Protein AF-A0A396IT61-F1 (afdb_monomer)

Mean predicted aligned error: 13.8 Å

Radius of gyration: 21.9 Å; Cα contacts (8 Å, |Δi|>4): 62; chains: 1; bounding box: 51×32×61 Å

Structure (mmCIF, N/CA/C/O backbone):
data_AF-A0A396IT61-F1
#
_entry.id   AF-A0A396IT61-F1
#
loop_
_atom_site.group_PDB
_atom_site.id
_atom_site.type_symbol
_atom_site.label_atom_id
_atom_site.label_alt_id
_atom_site.label_comp_id
_atom_site.label_asym_id
_atom_site.label_entity_id
_atom_site.label_seq_id
_atom_site.pdbx_PDB_ins_code
_atom_site.Cartn_x
_atom_site.Cartn_y
_atom_site.Cartn_z
_atom_site.occupancy
_atom_site.B_iso_or_equiv
_atom_site.auth_seq_id
_atom_site.auth_comp_id
_atom_site.auth_asym_id
_atom_site.auth_atom_id
_atom_site.pdbx_PDB_model_num
ATOM 1 N N . MET A 1 1 ? -4.109 -16.667 34.677 1.00 43.12 1 MET A N 1
ATOM 2 C CA . MET A 1 1 ? -5.057 -15.733 34.033 1.00 43.12 1 MET A CA 1
ATOM 3 C C . MET A 1 1 ? -4.433 -15.256 32.739 1.00 43.12 1 MET A C 1
ATOM 5 O O . MET A 1 1 ? -3.354 -14.676 32.758 1.00 43.12 1 MET A O 1
ATOM 9 N N . THR A 1 2 ? -5.035 -15.624 31.619 1.00 46.84 2 THR A N 1
ATOM 10 C CA . THR A 1 2 ? -4.551 -15.345 30.266 1.00 46.84 2 THR A CA 1
ATOM 11 C C . THR A 1 2 ? -4.845 -13.892 29.890 1.00 46.84 2 THR A C 1
ATOM 13 O O . THR A 1 2 ? -5.916 -13.380 30.189 1.00 46.84 2 THR A O 1
ATOM 16 N N . ASN A 1 3 ? -3.901 -13.216 29.228 1.00 58.50 3 ASN A N 1
ATOM 17 C CA . ASN A 1 3 ? -3.953 -11.786 28.864 1.00 58.50 3 ASN A CA 1
ATOM 18 C C . ASN A 1 3 ? -5.298 -11.350 28.220 1.00 58.50 3 ASN A C 1
ATOM 20 O O . ASN A 1 3 ? -5.806 -10.268 28.506 1.00 58.50 3 ASN A O 1
ATOM 24 N N . LYS A 1 4 ? -5.930 -12.246 27.448 1.00 56.81 4 LYS A N 1
ATOM 25 C CA . LYS A 1 4 ? -7.239 -12.033 26.806 1.00 56.81 4 LYS A CA 1
ATOM 26 C C . LYS A 1 4 ? -8.387 -11.768 27.790 1.00 56.81 4 LYS A C 1
ATOM 28 O O . LYS A 1 4 ? -9.260 -10.955 27.490 1.00 56.81 4 LYS A O 1
ATOM 33 N N . ASP A 1 5 ? -8.362 -12.397 28.965 1.00 66.44 5 ASP A N 1
ATOM 34 C CA . ASP A 1 5 ? -9.409 -12.244 29.985 1.00 66.44 5 ASP A CA 1
ATOM 35 C C . ASP A 1 5 ? -9.307 -10.873 30.675 1.00 66.44 5 ASP A C 1
ATOM 37 O O . ASP A 1 5 ? -10.315 -10.265 31.035 1.00 66.44 5 ASP A O 1
ATOM 41 N N . SER A 1 6 ? -8.084 -10.340 30.792 1.00 74.00 6 SER A N 1
ATOM 42 C CA . SER A 1 6 ? -7.818 -9.013 31.358 1.00 74.00 6 SER A CA 1
ATOM 43 C C . SER A 1 6 ? -8.339 -7.882 30.465 1.00 74.00 6 SER A C 1
ATOM 45 O O . SER A 1 6 ? -8.907 -6.921 30.978 1.00 74.00 6 SER A O 1
ATOM 47 N N . LEU A 1 7 ? -8.169 -7.994 29.142 1.00 74.44 7 LEU A N 1
ATOM 48 C CA . LEU A 1 7 ? -8.636 -6.994 28.172 1.00 74.44 7 LEU A CA 1
ATOM 49 C C . LEU A 1 7 ? -10.168 -6.917 28.138 1.00 74.44 7 LEU A C 1
ATOM 51 O O . LEU A 1 7 ? -10.744 -5.837 28.230 1.00 74.44 7 LEU A O 1
ATOM 55 N N . ALA A 1 8 ? -10.827 -8.078 28.059 1.00 74.31 8 ALA A N 1
ATOM 56 C CA . ALA A 1 8 ? -12.285 -8.162 28.073 1.00 74.31 8 ALA A CA 1
ATOM 57 C C . ALA A 1 8 ? -12.873 -7.521 29.338 1.00 74.31 8 ALA A C 1
ATOM 59 O O . ALA A 1 8 ? -13.790 -6.707 29.264 1.00 74.31 8 ALA A O 1
ATOM 60 N N . THR A 1 9 ? -12.283 -7.832 30.494 1.00 74.50 9 THR A N 1
ATOM 61 C CA . THR A 1 9 ? -12.712 -7.288 31.787 1.00 74.50 9 THR A CA 1
ATOM 62 C C . THR A 1 9 ? -12.558 -5.764 31.848 1.00 74.50 9 THR A C 1
ATOM 64 O O . THR A 1 9 ? -13.452 -5.083 32.347 1.00 74.50 9 THR A O 1
ATOM 67 N N . GLY A 1 10 ? -11.465 -5.216 31.303 1.00 79.44 10 GLY A N 1
ATOM 68 C CA . GLY A 1 10 ? -11.235 -3.769 31.242 1.00 79.44 10 GLY A CA 1
ATOM 69 C C . GLY A 1 10 ? -12.264 -3.030 30.381 1.00 79.44 10 GLY A C 1
ATOM 70 O O . GLY A 1 10 ? -12.831 -2.033 30.827 1.00 79.44 10 GLY A O 1
ATOM 71 N N . ILE A 1 11 ? -12.570 -3.556 29.191 1.00 77.75 11 ILE A N 1
ATOM 72 C CA . ILE A 1 11 ? -13.577 -2.978 28.286 1.00 77.75 11 ILE A CA 1
ATOM 73 C C . ILE A 1 11 ? -14.963 -2.976 28.945 1.00 77.75 11 ILE A C 1
ATOM 75 O O . ILE A 1 11 ? -15.663 -1.965 28.921 1.00 77.75 11 ILE A O 1
ATOM 79 N N . ILE A 1 12 ? -15.351 -4.079 29.591 1.00 75.69 12 ILE A N 1
ATOM 80 C CA . ILE A 1 12 ? -16.634 -4.186 30.303 1.00 75.69 12 ILE A CA 1
ATOM 81 C C . ILE A 1 12 ? -16.729 -3.154 31.437 1.00 75.69 12 ILE A C 1
ATOM 83 O O . ILE A 1 12 ? -17.794 -2.568 31.652 1.00 75.69 12 ILE A O 1
ATOM 87 N N . LEU A 1 13 ? -15.628 -2.909 32.154 1.00 79.00 13 LEU A N 1
ATOM 88 C CA . LEU A 1 13 ? -15.575 -1.917 33.228 1.00 79.00 13 LEU A CA 1
ATOM 89 C C . LEU A 1 13 ? -15.785 -0.493 32.690 1.00 79.00 13 LEU A C 1
ATOM 91 O O . LEU A 1 13 ? -16.620 0.236 33.217 1.00 79.00 13 LEU A O 1
ATOM 95 N N . GLN A 1 14 ? -15.099 -0.129 31.603 1.00 81.06 14 GLN A N 1
ATOM 96 C CA . GLN A 1 14 ? -15.234 1.185 30.960 1.00 81.06 14 GLN A CA 1
ATOM 97 C C . GLN A 1 14 ? -16.643 1.414 30.398 1.00 81.06 14 GLN A C 1
ATOM 99 O O . GLN A 1 14 ? -17.216 2.490 30.562 1.00 81.06 14 GLN A O 1
ATOM 104 N N . LEU A 1 15 ? -17.243 0.394 29.776 1.00 77.56 15 LEU A N 1
ATOM 105 C CA . LEU A 1 15 ? -18.631 0.465 29.310 1.00 77.56 15 LEU A CA 1
ATOM 106 C C . LEU A 1 15 ? -19.599 0.693 30.478 1.00 77.56 15 LEU A C 1
ATOM 108 O O . LEU A 1 15 ? -20.503 1.521 30.376 1.00 77.56 15 LEU A O 1
ATOM 112 N N . ARG A 1 16 ? -19.371 0.028 31.617 1.00 77.50 16 ARG A N 1
ATOM 113 C CA . ARG A 1 16 ? -20.153 0.238 32.842 1.00 77.50 16 ARG A CA 1
ATOM 114 C C . ARG A 1 16 ? -19.993 1.657 33.398 1.00 77.50 16 ARG A C 1
ATOM 116 O O . ARG A 1 16 ? -20.997 2.236 33.801 1.00 77.50 16 ARG A O 1
ATOM 123 N N . GLU A 1 17 ? -18.783 2.214 33.413 1.00 79.69 17 GLU A N 1
ATOM 124 C CA . GLU A 1 17 ? -18.529 3.599 33.850 1.00 79.69 17 GLU A CA 1
ATOM 125 C C . GLU A 1 17 ? -19.252 4.630 32.975 1.00 79.69 17 GLU A C 1
ATOM 127 O O . GLU A 1 17 ? -19.783 5.612 33.487 1.00 79.69 17 GLU A O 1
ATOM 132 N N . LEU A 1 18 ? -19.357 4.372 31.669 1.00 78.00 18 LEU A N 1
ATOM 133 C CA . LEU A 1 18 ? -20.119 5.195 30.723 1.00 78.00 18 LEU A CA 1
ATOM 134 C C . LEU A 1 18 ? -21.643 4.989 30.820 1.00 78.00 18 LEU A C 1
ATOM 136 O O . LEU A 1 18 ? -22.395 5.522 30.005 1.00 78.00 18 LEU A O 1
ATOM 140 N N . GLY A 1 19 ? -22.114 4.187 31.779 1.00 70.31 19 GLY A N 1
ATOM 141 C CA . GLY A 1 19 ? -23.522 3.832 31.949 1.00 70.31 19 GLY A CA 1
ATOM 142 C C . GLY A 1 19 ? -24.034 2.805 30.935 1.00 70.31 19 GLY A C 1
ATOM 143 O O . GLY A 1 19 ? -25.149 2.313 31.092 1.00 70.31 19 GLY A O 1
ATOM 144 N N . LEU A 1 20 ? -23.225 2.407 29.947 1.00 70.19 20 LEU A N 1
ATOM 145 C CA . LEU A 1 20 ? -23.548 1.429 28.904 1.00 70.19 20 LEU A CA 1
ATOM 146 C C . LEU A 1 20 ? -23.535 0.014 29.486 1.00 70.19 20 LEU A C 1
ATOM 148 O O . LEU A 1 20 ? -22.607 -0.776 29.328 1.00 70.19 20 LEU A O 1
ATOM 152 N N . THR A 1 21 ? -24.595 -0.295 30.212 1.00 68.00 21 THR A N 1
ATOM 153 C CA . THR A 1 21 ? -24.774 -1.564 30.905 1.00 68.00 21 THR A CA 1
ATOM 154 C C . THR A 1 21 ? -25.766 -2.445 30.145 1.00 68.00 21 THR A C 1
ATOM 156 O O . THR A 1 21 ? -26.675 -1.920 29.497 1.00 68.00 21 THR A O 1
ATOM 159 N N . PRO A 1 22 ? -25.658 -3.784 30.256 1.00 59.38 22 PRO A N 1
ATOM 160 C CA . PRO A 1 22 ? -26.533 -4.726 29.552 1.00 59.38 22 PRO A CA 1
ATOM 161 C C . PRO A 1 22 ? -28.032 -4.444 29.705 1.00 59.38 22 PRO A C 1
ATOM 163 O O . PRO A 1 22 ? -28.803 -4.786 28.823 1.00 59.38 22 PRO A O 1
ATOM 166 N N . HIS A 1 23 ? -28.449 -3.787 30.791 1.00 56.75 23 HIS A N 1
ATOM 167 C CA . HIS A 1 23 ? -29.849 -3.467 31.063 1.00 56.75 23 HIS A CA 1
ATOM 168 C C . HIS A 1 23 ? -30.408 -2.236 30.308 1.00 56.75 23 HIS A C 1
ATOM 170 O O . HIS A 1 23 ? -31.623 -2.060 30.279 1.00 56.75 23 HIS A O 1
ATOM 176 N N . MET A 1 24 ? -29.586 -1.418 29.627 1.00 56.75 24 MET A N 1
ATOM 177 C CA . MET A 1 24 ? -30.041 -0.290 28.775 1.00 56.75 24 MET A CA 1
ATOM 178 C C . MET A 1 24 ? -30.475 -0.739 27.361 1.00 56.75 24 MET A C 1
ATOM 180 O O . MET A 1 24 ? -30.385 -0.013 26.371 1.00 56.75 24 MET A O 1
ATOM 184 N N . GLN A 1 25 ? -30.975 -1.968 27.285 1.00 56.91 25 GLN A N 1
ATOM 185 C CA . GLN A 1 25 ? -30.967 -2.904 26.160 1.00 56.91 25 GLN A CA 1
ATOM 186 C C . GLN A 1 25 ? -31.884 -2.575 24.970 1.00 56.91 25 GLN A C 1
ATOM 188 O O . GLN A 1 25 ? -32.164 -3.458 24.165 1.00 56.91 25 GLN A O 1
ATOM 193 N N . LYS A 1 26 ? -32.392 -1.345 24.826 1.00 56.38 26 LYS A N 1
ATOM 194 C CA . LYS A 1 26 ? -33.396 -1.085 23.782 1.00 56.38 26 LYS A CA 1
ATOM 195 C C . LYS A 1 26 ? -32.831 -0.891 22.376 1.00 56.38 26 LYS A C 1
ATOM 197 O O . LYS A 1 26 ? -33.569 -1.179 21.449 1.00 56.38 26 LYS A O 1
ATOM 202 N N . ASN A 1 27 ? -31.575 -0.459 22.195 1.00 58.00 27 ASN A N 1
ATOM 203 C CA . ASN A 1 27 ? -31.079 -0.089 20.853 1.00 58.00 27 ASN A CA 1
ATOM 204 C C . ASN A 1 27 ? -29.583 -0.336 20.565 1.00 58.00 27 ASN A C 1
ATOM 206 O O . ASN A 1 27 ? -29.148 -0.074 19.447 1.00 58.00 27 ASN A O 1
ATOM 210 N N . ILE A 1 28 ? -28.771 -0.797 21.525 1.00 64.50 28 ILE A N 1
ATOM 211 C CA . ILE A 1 28 ? -27.312 -0.916 21.337 1.00 64.50 28 ILE A CA 1
ATOM 212 C C . ILE A 1 28 ? -26.874 -2.366 21.544 1.00 64.50 28 ILE A C 1
ATOM 214 O O . ILE A 1 28 ? -27.025 -2.921 22.631 1.00 64.50 28 ILE A O 1
ATOM 218 N N . ASP A 1 29 ? -26.302 -2.965 20.499 1.00 74.88 29 ASP A N 1
ATOM 219 C CA . ASP A 1 29 ? -25.670 -4.284 20.555 1.00 74.88 29 ASP A CA 1
ATOM 220 C C . ASP A 1 29 ? -24.295 -4.178 21.238 1.00 74.88 29 ASP A C 1
ATOM 222 O O . ASP A 1 29 ? -23.267 -3.901 20.613 1.00 74.88 29 ASP A O 1
ATOM 226 N N . ILE A 1 30 ? -24.299 -4.356 22.559 1.00 70.81 30 ILE A N 1
ATOM 227 C CA . ILE A 1 30 ? -23.109 -4.264 23.417 1.00 70.81 30 ILE A CA 1
ATOM 228 C C . ILE A 1 30 ? -22.066 -5.328 23.047 1.00 70.81 30 ILE A C 1
ATOM 230 O O . ILE A 1 30 ? -20.873 -5.041 23.111 1.00 70.81 30 ILE A O 1
ATOM 234 N N . ASN A 1 31 ? -22.481 -6.513 22.584 1.00 73.44 31 ASN A N 1
ATOM 235 C CA . ASN A 1 31 ? -21.555 -7.579 22.187 1.00 73.44 31 ASN A CA 1
ATOM 236 C C . ASN A 1 31 ? -20.771 -7.192 20.924 1.00 73.44 31 ASN A C 1
ATOM 238 O O . ASN A 1 31 ? -19.558 -7.410 20.834 1.00 73.44 31 ASN A O 1
ATOM 242 N N . ASN A 1 32 ? -21.442 -6.564 19.956 1.00 78.44 32 ASN A N 1
ATOM 243 C CA . ASN A 1 32 ? -20.792 -5.989 18.777 1.00 78.44 32 ASN A CA 1
ATOM 244 C C . ASN A 1 32 ? -19.822 -4.863 19.170 1.00 78.44 32 ASN A C 1
ATOM 246 O O . ASN A 1 32 ? -18.710 -4.777 18.646 1.00 78.44 32 ASN A O 1
ATOM 250 N N . LEU A 1 33 ? -20.205 -4.034 20.142 1.00 74.56 33 LEU A N 1
ATOM 251 C CA . LEU A 1 33 ? -19.386 -2.927 20.631 1.00 74.56 33 LEU A CA 1
ATOM 252 C C . LEU A 1 33 ? -18.122 -3.417 21.361 1.00 74.56 33 LEU A C 1
ATOM 254 O O . LEU A 1 33 ? -17.027 -2.940 21.068 1.00 74.56 33 LEU A O 1
ATOM 258 N N . GLU A 1 34 ? -18.246 -4.428 22.224 1.00 74.50 34 GLU A N 1
ATOM 259 C CA . GLU A 1 34 ? -17.117 -5.091 22.888 1.00 74.50 34 GLU A CA 1
ATOM 260 C C . GLU A 1 34 ? -16.169 -5.737 21.866 1.00 74.50 34 GLU A C 1
ATOM 262 O O . GLU A 1 34 ? -14.950 -5.581 21.953 1.00 74.50 34 GLU A O 1
ATOM 267 N N . THR A 1 35 ? -16.718 -6.412 20.852 1.00 80.06 35 THR A N 1
ATOM 268 C CA . THR A 1 35 ? -15.927 -7.043 19.784 1.00 80.06 35 THR A CA 1
ATOM 269 C C . THR A 1 35 ? -15.147 -6.004 18.974 1.00 80.06 35 THR A C 1
ATOM 271 O O . THR A 1 35 ? -13.959 -6.191 18.699 1.00 80.06 35 THR A O 1
ATOM 274 N N . LYS A 1 36 ? -15.783 -4.877 18.626 1.00 78.38 36 LYS A N 1
ATOM 275 C CA . LYS A 1 36 ? -15.122 -3.756 17.944 1.00 78.38 36 LYS A CA 1
ATOM 276 C C . LYS A 1 36 ? -14.019 -3.144 18.805 1.00 78.38 36 LYS A C 1
ATOM 278 O O . LYS A 1 36 ? -12.927 -2.924 18.290 1.00 78.38 36 LYS A O 1
ATOM 283 N N . LEU A 1 37 ? -14.267 -2.919 20.096 1.00 78.19 37 LEU A N 1
ATOM 284 C CA . LEU A 1 37 ? -13.273 -2.364 21.021 1.00 78.19 37 LEU A CA 1
ATOM 285 C C . LEU A 1 37 ? -12.062 -3.286 21.193 1.00 78.19 37 LEU A C 1
ATOM 287 O O . LEU A 1 37 ? -10.934 -2.816 21.064 1.00 78.19 37 LEU A O 1
ATOM 291 N N . LYS A 1 38 ? -12.271 -4.599 21.362 1.00 81.12 38 LYS A N 1
ATOM 292 C CA . LYS A 1 38 ? -11.169 -5.578 21.413 1.00 81.12 38 LYS A CA 1
ATOM 293 C C . LYS A 1 38 ? -10.294 -5.508 20.166 1.00 81.12 38 LYS A C 1
ATOM 295 O O . LYS A 1 38 ? -9.075 -5.415 20.277 1.00 81.12 38 LYS A O 1
ATOM 300 N N . LYS A 1 39 ? -10.914 -5.488 18.981 1.00 80.19 39 LYS A N 1
ATOM 301 C CA . LYS A 1 39 ? -10.195 -5.386 17.703 1.00 80.19 39 LYS A CA 1
ATOM 302 C C . LYS A 1 39 ? -9.404 -4.075 17.592 1.00 80.19 39 LYS A C 1
ATOM 304 O O . LYS A 1 39 ? -8.258 -4.092 17.148 1.00 80.19 39 LYS A O 1
ATOM 309 N N . LEU A 1 40 ? -9.996 -2.950 18.003 1.00 73.75 40 LEU A N 1
ATOM 310 C CA . LEU A 1 40 ? -9.322 -1.647 18.028 1.00 73.75 40 LEU A CA 1
ATOM 311 C C . LEU A 1 40 ? -8.092 -1.660 18.945 1.00 73.75 40 LEU A C 1
ATOM 313 O O . LEU A 1 40 ? -7.041 -1.141 18.566 1.00 73.75 40 LEU A O 1
ATOM 317 N N . GLU A 1 41 ? -8.201 -2.269 20.123 1.00 75.69 41 GLU A N 1
ATOM 318 C CA . GLU A 1 41 ? -7.138 -2.272 21.125 1.00 75.69 41 GLU A CA 1
ATOM 319 C C . GLU A 1 41 ? -5.994 -3.234 20.779 1.00 75.69 41 GLU A C 1
ATOM 321 O O . GLU A 1 41 ? -4.826 -2.857 20.890 1.00 75.69 41 GLU A O 1
ATOM 326 N N . GLU A 1 42 ? -6.295 -4.423 20.249 1.00 79.00 42 GLU A N 1
ATOM 327 C CA . GLU A 1 42 ? -5.281 -5.347 19.718 1.00 79.00 42 GLU A CA 1
ATOM 328 C C . GLU A 1 42 ? -4.457 -4.698 18.596 1.00 79.00 42 GLU A C 1
ATOM 330 O O . GLU A 1 42 ? -3.223 -4.770 18.597 1.00 79.00 42 GLU A O 1
ATOM 335 N N . ILE A 1 43 ? -5.119 -3.996 17.672 1.00 68.62 43 ILE A N 1
ATOM 336 C CA . ILE A 1 43 ? -4.437 -3.284 16.587 1.00 68.62 43 ILE A CA 1
ATOM 337 C C . ILE A 1 43 ? -3.668 -2.071 17.124 1.00 68.62 43 ILE A C 1
ATOM 339 O O . ILE A 1 43 ? -2.540 -1.840 16.693 1.00 68.62 43 ILE A O 1
ATOM 343 N N . PHE A 1 44 ? -4.199 -1.328 18.099 1.00 70.00 44 PHE A N 1
ATOM 344 C CA . PHE A 1 44 ? -3.473 -0.221 18.729 1.00 70.00 44 PHE A CA 1
ATOM 345 C C . PHE A 1 44 ? -2.190 -0.697 19.423 1.00 70.00 44 PHE A C 1
ATOM 347 O O . PHE A 1 44 ? -1.135 -0.081 19.263 1.00 70.00 44 PHE A O 1
ATOM 354 N N . ILE A 1 45 ? -2.244 -1.820 20.144 1.00 71.88 45 ILE A N 1
ATOM 355 C CA . ILE A 1 45 ? -1.066 -2.454 20.750 1.00 71.88 45 ILE A CA 1
ATOM 356 C C . ILE A 1 45 ? -0.066 -2.864 19.660 1.00 71.88 45 ILE A C 1
ATOM 358 O O . ILE A 1 45 ? 1.135 -2.617 19.802 1.00 71.88 45 ILE A O 1
ATOM 362 N N . HIS A 1 46 ? -0.544 -3.437 18.553 1.00 66.75 46 HIS A N 1
ATOM 363 C CA . HIS A 1 46 ? 0.295 -3.825 17.421 1.00 66.75 46 HIS A CA 1
ATOM 364 C C . HIS A 1 46 ? 0.973 -2.619 16.749 1.00 66.75 46 HIS A C 1
ATOM 366 O O . HIS A 1 46 ? 2.184 -2.638 16.535 1.00 66.75 46 HIS A O 1
ATOM 372 N N . GLN A 1 47 ? 0.235 -1.535 16.499 1.00 62.56 47 GLN A N 1
ATOM 373 C CA . GLN A 1 47 ? 0.752 -0.275 15.952 1.00 62.56 47 GLN A CA 1
ATOM 374 C C . GLN A 1 47 ? 1.719 0.428 16.911 1.00 62.56 47 GLN A C 1
ATOM 376 O O . GLN A 1 47 ? 2.704 1.018 16.483 1.00 62.56 47 GLN A O 1
ATOM 381 N N . LYS A 1 48 ? 1.492 0.351 18.226 1.00 64.62 48 LYS A N 1
ATOM 382 C CA . LYS A 1 48 ? 2.434 0.884 19.220 1.00 64.62 48 LYS A CA 1
ATOM 383 C C . LYS A 1 48 ? 3.739 0.084 19.241 1.00 64.62 48 LYS A C 1
ATOM 385 O O . LYS A 1 48 ? 4.806 0.656 19.449 1.00 64.62 48 LYS A O 1
ATOM 390 N N . LYS A 1 49 ? 3.660 -1.232 19.016 1.00 63.91 49 LYS A N 1
ATOM 391 C CA . LYS A 1 49 ? 4.817 -2.138 18.956 1.00 63.91 49 LYS A CA 1
ATOM 392 C C . LYS A 1 49 ? 5.601 -1.984 17.650 1.00 63.91 49 LYS A C 1
ATOM 394 O O . LYS A 1 49 ? 6.829 -1.989 17.662 1.00 63.91 49 LYS A O 1
ATOM 399 N N . ILE A 1 50 ? 4.903 -1.818 16.531 1.00 59.19 50 ILE A N 1
ATOM 400 C CA . ILE A 1 50 ? 5.482 -1.524 15.222 1.00 59.19 50 ILE A CA 1
ATOM 401 C C . ILE A 1 50 ? 5.418 -0.019 15.040 1.00 59.19 50 ILE A C 1
ATOM 403 O O . ILE A 1 50 ? 4.467 0.467 14.453 1.00 59.19 50 ILE A O 1
ATOM 407 N N . SER A 1 51 ? 6.421 0.704 15.538 1.00 57.28 51 SER A N 1
ATOM 408 C CA . SER A 1 51 ? 6.619 2.153 15.372 1.00 57.28 51 SER A CA 1
ATOM 409 C C . SER A 1 51 ? 6.426 2.608 13.902 1.00 57.28 51 SER A C 1
ATOM 411 O O . SER A 1 51 ? 7.381 2.790 13.138 1.00 57.28 51 SER A O 1
ATOM 413 N N . PHE A 1 52 ? 5.176 2.757 13.469 1.00 62.25 52 PHE A N 1
ATOM 414 C CA . PHE A 1 52 ? 4.792 3.206 12.145 1.00 62.25 52 PHE A CA 1
ATOM 415 C C . PHE A 1 52 ? 4.674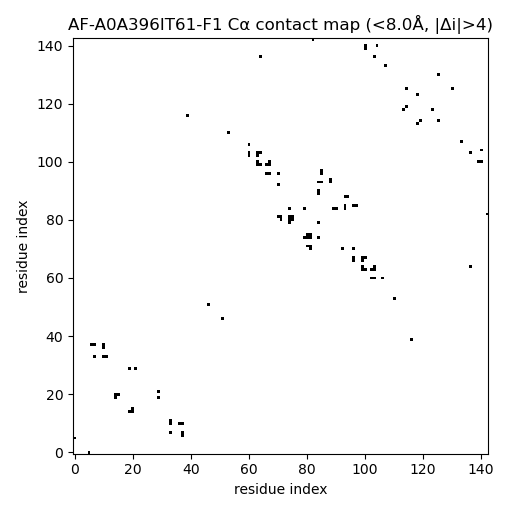 4.717 12.235 1.00 62.25 52 PHE A C 1
ATOM 417 O O . PHE A 1 52 ? 3.764 5.250 12.859 1.00 62.25 52 PHE A O 1
ATOM 424 N N . TYR A 1 53 ? 5.658 5.400 11.659 1.00 65.00 53 TYR A N 1
ATOM 425 C CA . TYR A 1 53 ? 5.673 6.851 11.541 1.00 65.00 53 TYR A CA 1
ATOM 426 C C . TYR A 1 53 ? 5.435 7.208 10.069 1.00 65.00 53 TYR A C 1
ATOM 428 O O . TYR A 1 53 ? 6.403 7.237 9.297 1.00 65.00 53 TYR A O 1
ATOM 436 N N . PRO A 1 54 ? 4.177 7.473 9.661 1.00 65.19 54 PRO A N 1
ATOM 437 C CA . PRO A 1 54 ? 3.818 7.756 8.272 1.00 65.19 54 PRO A CA 1
ATOM 438 C C . PRO A 1 54 ? 4.686 8.849 7.654 1.00 65.19 54 PRO A C 1
ATOM 440 O O . PRO A 1 54 ? 5.177 8.706 6.536 1.00 65.19 54 PRO A O 1
ATOM 443 N N . SER A 1 55 ? 4.934 9.918 8.418 1.00 63.47 55 SER A N 1
ATOM 444 C CA . SER A 1 55 ? 5.724 11.078 8.002 1.00 63.47 55 SER A CA 1
ATOM 445 C C . SER A 1 55 ? 7.184 10.740 7.704 1.00 63.47 55 SER A C 1
ATOM 447 O O . SER A 1 55 ? 7.742 11.278 6.750 1.00 63.47 55 SER A O 1
ATOM 449 N N . LYS A 1 56 ? 7.791 9.829 8.475 1.00 64.19 56 LYS A N 1
ATOM 450 C CA . LYS A 1 56 ? 9.178 9.386 8.279 1.00 64.19 56 LYS A CA 1
ATOM 451 C C . LYS A 1 56 ? 9.305 8.487 7.047 1.00 64.19 56 LYS A C 1
ATOM 453 O O . LYS A 1 56 ? 10.277 8.603 6.314 1.00 64.19 56 LYS A O 1
ATOM 458 N N . LYS A 1 57 ? 8.290 7.657 6.785 1.00 71.94 57 LYS A N 1
ATOM 459 C CA . LYS A 1 57 ? 8.249 6.738 5.636 1.00 71.94 57 LYS A CA 1
ATOM 460 C C . LYS A 1 57 ? 7.837 7.380 4.310 1.00 71.94 57 LYS A C 1
ATOM 462 O O . LYS A 1 57 ? 8.046 6.778 3.263 1.00 71.94 57 LYS A O 1
ATOM 467 N N . LEU A 1 58 ? 7.276 8.589 4.316 1.00 75.38 58 LEU A N 1
ATOM 468 C CA . LEU A 1 58 ? 6.810 9.230 3.082 1.00 75.38 58 LEU A CA 1
ATOM 469 C C . LEU A 1 58 ? 7.944 9.541 2.094 1.00 75.38 58 LEU A C 1
ATOM 471 O O . LEU A 1 58 ? 7.730 9.481 0.886 1.00 75.38 58 LEU A O 1
ATOM 475 N N . ASN A 1 59 ? 9.140 9.884 2.577 1.00 80.50 59 ASN A N 1
ATOM 476 C CA . ASN A 1 59 ? 10.278 10.109 1.682 1.00 80.50 59 ASN A CA 1
ATOM 477 C C . ASN A 1 59 ? 10.702 8.806 0.998 1.00 80.50 59 ASN A C 1
ATOM 479 O O . ASN A 1 59 ? 10.874 8.800 -0.217 1.00 80.50 59 ASN A O 1
ATOM 483 N N . ASP A 1 60 ? 10.758 7.701 1.742 1.00 81.94 60 ASP A N 1
ATOM 484 C CA . ASP A 1 60 ? 11.059 6.380 1.183 1.00 81.94 60 ASP A CA 1
ATOM 485 C C . ASP A 1 60 ? 10.015 5.982 0.135 1.00 81.94 6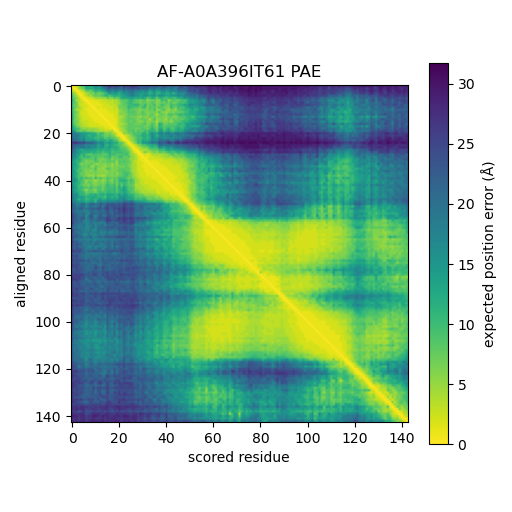0 ASP A C 1
ATOM 487 O O . ASP A 1 60 ? 10.354 5.521 -0.947 1.00 81.94 60 ASP A O 1
ATOM 491 N N . VAL A 1 61 ? 8.731 6.218 0.414 1.00 82.19 61 VAL A N 1
ATOM 492 C CA . VAL A 1 61 ? 7.628 5.981 -0.534 1.00 82.19 61 VAL A CA 1
ATOM 493 C C . VAL A 1 61 ? 7.824 6.767 -1.827 1.00 82.19 61 VAL A C 1
ATOM 495 O O . VAL A 1 61 ? 7.673 6.204 -2.905 1.00 82.19 61 VAL A O 1
ATOM 498 N N . LYS A 1 62 ? 8.222 8.042 -1.749 1.00 82.75 62 LYS A N 1
ATOM 499 C CA . LYS A 1 62 ? 8.527 8.844 -2.944 1.00 82.75 62 LYS A CA 1
ATOM 500 C C . LYS A 1 62 ? 9.686 8.274 -3.756 1.00 82.75 62 LYS A C 1
ATOM 502 O O . LYS A 1 62 ? 9.598 8.263 -4.979 1.00 82.75 62 LYS A O 1
ATOM 507 N N . VAL A 1 63 ? 10.739 7.796 -3.093 1.00 86.81 63 VAL A N 1
ATOM 508 C CA . VAL A 1 63 ? 11.875 7.150 -3.768 1.00 86.81 63 VAL A CA 1
ATOM 509 C C . VAL A 1 63 ? 11.416 5.883 -4.489 1.00 86.81 63 VAL A C 1
ATOM 511 O O . VAL A 1 63 ? 11.692 5.733 -5.675 1.00 86.81 63 VAL A O 1
ATOM 514 N N . HIS A 1 64 ? 10.646 5.023 -3.819 1.00 87.00 64 HIS A N 1
ATOM 515 C CA . HIS A 1 64 ? 10.109 3.806 -4.431 1.00 87.00 64 HIS A CA 1
ATOM 516 C C . HIS A 1 64 ? 9.187 4.110 -5.624 1.00 87.00 64 HIS A C 1
ATOM 518 O O . HIS A 1 64 ? 9.279 3.441 -6.648 1.00 87.00 64 HIS A O 1
ATOM 524 N N . MET A 1 65 ? 8.340 5.145 -5.541 1.00 85.12 65 MET A N 1
ATOM 525 C CA . MET A 1 65 ? 7.509 5.574 -6.677 1.00 85.12 65 MET A CA 1
ATOM 526 C C . MET A 1 65 ? 8.357 6.037 -7.869 1.00 85.12 65 MET A C 1
ATOM 528 O O . MET A 1 65 ? 8.093 5.623 -8.995 1.00 85.12 65 MET A O 1
ATOM 532 N N . ALA A 1 66 ? 9.408 6.829 -7.633 1.00 88.75 66 ALA A N 1
ATOM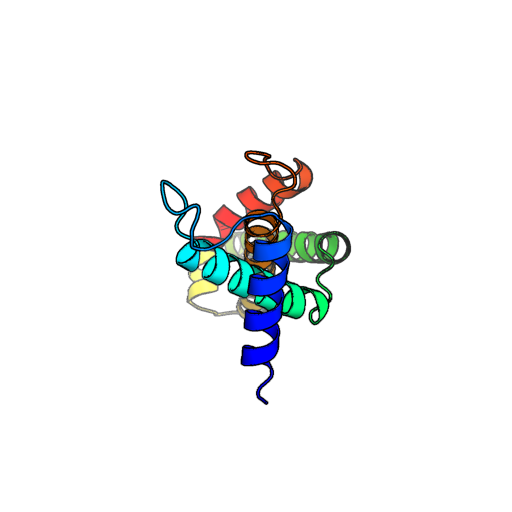 533 C CA . ALA A 1 66 ? 10.313 7.272 -8.695 1.00 88.75 66 ALA A CA 1
ATOM 534 C C . ALA A 1 66 ? 11.052 6.094 -9.360 1.00 88.75 66 ALA A C 1
ATOM 536 O O . ALA A 1 66 ? 11.270 6.101 -10.570 1.00 88.75 66 ALA A O 1
ATOM 537 N N . GLN A 1 67 ? 11.402 5.057 -8.591 1.00 88.19 67 GLN A N 1
ATOM 538 C CA . GLN A 1 67 ? 12.003 3.832 -9.130 1.00 88.19 67 GLN A CA 1
ATOM 539 C C . GLN A 1 67 ? 11.032 3.064 -10.035 1.00 88.19 67 GLN A C 1
ATOM 541 O O . GLN A 1 67 ? 11.439 2.597 -11.099 1.00 88.19 67 GLN A O 1
ATOM 546 N N . LEU A 1 68 ? 9.748 2.981 -9.665 1.00 87.50 68 LEU A N 1
ATOM 547 C CA . LEU A 1 68 ? 8.721 2.397 -10.532 1.00 87.50 68 LEU A CA 1
ATOM 548 C C . LEU A 1 68 ? 8.554 3.208 -11.829 1.00 87.50 68 LEU A C 1
ATOM 550 O O . LEU A 1 68 ? 8.544 2.638 -12.920 1.00 87.50 68 LEU A O 1
ATOM 554 N N . GLU A 1 69 ? 8.484 4.539 -11.750 1.00 88.50 69 GLU A N 1
ATOM 555 C CA . GLU A 1 69 ? 8.415 5.405 -12.938 1.00 88.50 69 GLU A CA 1
ATOM 556 C C . GLU A 1 69 ? 9.628 5.229 -13.860 1.00 88.50 69 GLU A C 1
ATOM 558 O O . GLU A 1 69 ? 9.471 5.098 -15.078 1.00 88.50 69 GLU A O 1
ATOM 563 N N . TRP A 1 70 ? 10.833 5.156 -13.288 1.00 89.69 70 TRP A N 1
ATOM 564 C CA . TRP A 1 70 ? 12.053 4.887 -14.044 1.00 89.69 70 TRP A CA 1
ATOM 565 C C . TRP A 1 70 ? 12.006 3.521 -14.736 1.00 89.69 70 TRP A C 1
ATOM 567 O O . TRP A 1 70 ? 12.345 3.421 -15.915 1.00 89.69 70 TRP A O 1
ATOM 577 N N . PHE A 1 71 ? 11.505 2.487 -14.059 1.00 87.50 71 PHE A N 1
ATOM 578 C CA . PHE A 1 71 ? 11.325 1.160 -14.647 1.00 87.50 71 PHE A CA 1
ATOM 579 C C . PHE A 1 71 ? 10.391 1.166 -15.866 1.00 87.50 71 PHE A C 1
ATOM 581 O O . PHE A 1 71 ? 10.704 0.566 -16.899 1.00 87.50 71 PHE A O 1
ATOM 588 N N . LYS A 1 72 ? 9.276 1.907 -15.803 1.00 86.25 72 LYS A N 1
ATOM 589 C CA . LYS A 1 72 ? 8.387 2.113 -16.962 1.00 86.25 72 LYS A CA 1
ATOM 590 C C . LYS A 1 72 ? 9.133 2.719 -18.151 1.00 86.25 72 LYS A C 1
ATOM 592 O O . LYS A 1 72 ? 8.913 2.308 -19.288 1.00 86.25 72 LYS A O 1
ATOM 597 N N . MET A 1 73 ? 10.014 3.685 -17.903 1.00 87.19 73 MET A N 1
ATOM 598 C CA . MET A 1 73 ? 10.816 4.299 -18.965 1.00 87.19 73 MET A CA 1
ATOM 599 C C . MET A 1 73 ? 11.869 3.332 -19.518 1.00 87.19 73 MET A C 1
ATOM 601 O O . MET A 1 73 ? 12.019 3.225 -20.734 1.00 87.19 73 MET A O 1
ATOM 605 N N . ALA A 1 74 ? 12.561 2.591 -18.651 1.00 86.25 74 ALA A N 1
ATOM 606 C CA . ALA A 1 74 ? 13.594 1.637 -19.048 1.00 86.25 74 ALA A CA 1
ATOM 607 C C . ALA A 1 74 ? 13.034 0.518 -19.945 1.00 86.25 74 ALA A C 1
ATOM 609 O O . ALA A 1 74 ? 13.566 0.254 -21.022 1.00 86.25 74 ALA A O 1
ATOM 610 N N . THR A 1 75 ? 11.907 -0.075 -19.553 1.00 85.62 75 THR A N 1
ATOM 611 C CA . THR A 1 75 ? 11.234 -1.149 -20.309 1.00 85.62 75 THR A CA 1
ATOM 612 C C . THR A 1 75 ? 10.612 -0.659 -21.615 1.00 85.62 75 THR A C 1
ATOM 614 O O . THR A 1 75 ? 10.592 -1.386 -22.611 1.00 85.62 75 THR A O 1
ATOM 617 N N . LYS A 1 76 ? 10.153 0.600 -21.654 1.00 86.00 76 LYS A N 1
ATOM 618 C CA . LYS A 1 76 ? 9.716 1.258 -22.890 1.00 86.00 76 LYS A CA 1
ATOM 619 C C . LYS A 1 76 ? 10.879 1.454 -23.864 1.00 86.00 76 LYS A C 1
ATOM 621 O O . LYS A 1 76 ? 10.718 1.174 -25.048 1.00 86.00 76 LYS A O 1
ATOM 626 N N . ASN A 1 77 ? 12.046 1.882 -23.378 1.00 85.75 77 ASN A N 1
ATOM 627 C CA . ASN A 1 77 ? 13.245 2.043 -24.209 1.00 85.75 77 ASN A CA 1
ATOM 628 C C . ASN A 1 77 ? 13.734 0.709 -24.793 1.00 85.75 77 ASN A C 1
ATOM 630 O O . ASN A 1 77 ? 14.296 0.688 -25.883 1.00 85.75 77 ASN A O 1
ATOM 634 N N . GLN A 1 78 ? 13.482 -0.399 -24.096 1.00 83.38 78 GLN A N 1
ATOM 635 C CA . GLN A 1 78 ? 13.780 -1.754 -24.566 1.00 83.38 78 GLN A CA 1
ATOM 636 C C . GLN A 1 78 ? 12.698 -2.340 -25.489 1.00 83.38 78 GLN A C 1
ATOM 638 O O . GLN A 1 78 ? 12.871 -3.448 -25.979 1.00 83.38 78 GLN A O 1
ATOM 643 N N . GLN A 1 79 ? 11.594 -1.621 -25.733 1.00 85.50 79 GLN A N 1
ATOM 644 C CA . GLN A 1 79 ? 10.438 -2.083 -26.519 1.00 85.50 79 GLN A CA 1
ATOM 645 C C . GLN A 1 79 ? 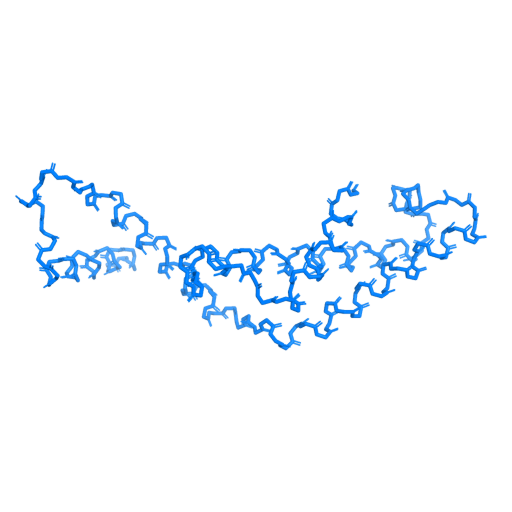9.753 -3.358 -25.980 1.00 85.50 79 GLN A C 1
ATOM 647 O O . GLN A 1 79 ? 8.995 -3.997 -26.700 1.00 85.50 79 GLN A O 1
ATOM 652 N N . ILE A 1 80 ? 9.981 -3.710 -24.710 1.00 81.88 80 ILE A N 1
ATOM 653 C CA . ILE A 1 80 ? 9.386 -4.890 -24.057 1.00 81.88 80 ILE A CA 1
ATOM 654 C C . ILE A 1 80 ? 8.037 -4.530 -23.423 1.00 81.88 80 ILE A C 1
ATOM 656 O O . ILE A 1 80 ? 7.124 -5.342 -23.397 1.00 81.88 80 ILE A O 1
ATOM 660 N N . GLY A 1 81 ? 7.897 -3.291 -22.936 1.00 83.75 81 GLY A N 1
ATOM 661 C CA . GLY A 1 81 ? 6.743 -2.879 -22.139 1.00 83.75 81 GLY A CA 1
ATOM 662 C C . GLY A 1 81 ? 6.860 -3.327 -20.678 1.00 83.75 81 GLY A C 1
ATOM 663 O O . GLY A 1 81 ? 7.375 -4.395 -20.356 1.00 83.75 81 GLY A O 1
ATOM 664 N N . TYR A 1 82 ? 6.405 -2.474 -19.761 1.00 83.75 82 TYR A N 1
ATOM 665 C CA . TYR A 1 82 ? 6.655 -2.665 -18.329 1.00 83.75 82 TYR A CA 1
ATOM 666 C C . TYR A 1 82 ? 5.917 -3.872 -17.730 1.00 83.75 82 TYR A C 1
ATOM 668 O O . TYR A 1 82 ? 6.460 -4.532 -16.850 1.00 83.75 82 TYR A O 1
ATOM 676 N N . TYR A 1 83 ? 4.708 -4.177 -18.217 1.00 84.88 83 TYR A N 1
ATOM 677 C CA . TYR A 1 83 ? 3.921 -5.324 -17.755 1.00 84.88 83 TYR A CA 1
ATOM 678 C C . TYR A 1 83 ? 4.595 -6.651 -18.122 1.00 84.88 83 TYR A C 1
ATOM 680 O O . TYR A 1 83 ? 4.784 -7.507 -17.261 1.00 84.88 83 TYR A O 1
ATOM 688 N N . ASP A 1 84 ? 5.026 -6.796 -19.376 1.00 84.38 84 ASP A N 1
ATOM 689 C CA . ASP A 1 84 ? 5.677 -8.018 -19.848 1.00 84.38 84 ASP A CA 1
ATOM 690 C C . ASP A 1 84 ? 7.053 -8.208 -19.201 1.00 84.38 84 ASP A C 1
ATOM 692 O O . ASP A 1 84 ? 7.413 -9.329 -18.851 1.00 84.38 84 ASP A O 1
ATOM 696 N N . SER A 1 85 ? 7.800 -7.125 -18.963 1.00 84.38 85 SER A N 1
ATOM 697 C CA . SER A 1 85 ? 9.067 -7.186 -18.221 1.00 84.38 85 SER A CA 1
ATOM 698 C C . SER A 1 85 ? 8.855 -7.644 -16.775 1.00 84.38 85 SER A C 1
ATOM 700 O O . SER A 1 85 ? 9.491 -8.595 -16.324 1.00 84.38 85 SER A O 1
ATOM 702 N N . TYR A 1 86 ? 7.880 -7.047 -16.078 1.00 83.31 86 TYR A N 1
ATOM 703 C CA . TYR A 1 86 ? 7.533 -7.410 -14.703 1.00 83.31 86 TYR A CA 1
ATOM 704 C C . TYR A 1 86 ? 7.065 -8.867 -14.583 1.00 83.31 86 TYR A C 1
ATOM 706 O O . TYR A 1 86 ? 7.484 -9.586 -13.679 1.00 83.31 86 TYR A O 1
ATOM 714 N N . LYS A 1 87 ? 6.225 -9.322 -15.519 1.00 84.88 87 LYS A N 1
ATOM 715 C CA . LYS A 1 87 ? 5.678 -10.683 -15.531 1.00 84.88 87 LYS A CA 1
ATOM 716 C C . LYS A 1 87 ? 6.732 -11.741 -15.848 1.00 84.88 87 LYS A C 1
ATOM 718 O O . LYS A 1 87 ? 6.699 -12.821 -15.264 1.00 84.88 87 LYS A O 1
ATOM 723 N N . ASN A 1 88 ? 7.636 -11.447 -16.780 1.00 82.44 88 ASN A N 1
ATOM 724 C CA . ASN A 1 88 ? 8.637 -12.408 -17.237 1.00 82.44 88 ASN A CA 1
ATOM 725 C C . ASN A 1 88 ? 9.915 -12.394 -16.385 1.00 82.44 88 ASN A C 1
ATOM 727 O O . ASN A 1 88 ? 10.667 -13.361 -16.434 1.00 82.44 88 ASN A O 1
ATOM 731 N N . MET A 1 89 ? 10.144 -11.339 -15.591 1.00 80.56 89 MET A N 1
ATOM 732 C CA . MET A 1 89 ? 11.306 -11.188 -14.702 1.00 80.56 89 MET A CA 1
ATOM 733 C C . MET A 1 89 ? 12.640 -11.478 -15.408 1.00 80.56 89 MET A C 1
ATOM 735 O O . MET A 1 89 ? 13.486 -12.219 -14.913 1.00 80.56 89 MET A O 1
ATOM 739 N N . ASN A 1 90 ? 12.816 -10.916 -16.602 1.00 71.69 90 ASN A N 1
ATOM 740 C CA . ASN A 1 90 ? 13.942 -11.245 -17.478 1.00 71.69 90 ASN A CA 1
ATOM 741 C C . ASN A 1 90 ? 15.251 -10.555 -17.067 1.00 71.69 90 ASN A C 1
ATOM 743 O O . ASN A 1 90 ? 16.327 -10.944 -17.525 1.00 71.69 90 ASN A O 1
ATOM 747 N N . THR A 1 91 ? 15.178 -9.511 -16.242 1.00 73.81 91 THR A N 1
ATOM 748 C CA . THR A 1 91 ? 16.315 -8.674 -15.865 1.00 73.81 91 THR A CA 1
ATOM 749 C C . THR A 1 91 ? 16.443 -8.535 -14.344 1.00 73.81 91 THR A C 1
ATOM 751 O O . THR A 1 91 ? 15.446 -8.555 -13.621 1.00 73.81 91 THR A O 1
ATOM 754 N N . PRO A 1 92 ? 17.662 -8.305 -13.819 1.00 75.19 92 PRO A N 1
ATOM 755 C CA . PRO A 1 92 ? 17.863 -7.994 -12.400 1.00 75.19 92 PRO A CA 1
ATOM 756 C C . PRO A 1 92 ? 17.038 -6.791 -11.913 1.00 75.19 92 PRO A C 1
ATOM 758 O O . PRO A 1 92 ? 16.602 -6.764 -10.765 1.00 75.19 92 PRO A O 1
ATOM 761 N N . VAL A 1 93 ? 16.778 -5.827 -12.802 1.00 74.44 93 VAL A N 1
ATOM 762 C CA . VAL A 1 93 ? 15.951 -4.645 -12.519 1.00 74.44 93 VAL A CA 1
ATOM 763 C C . VAL A 1 93 ? 14.497 -5.036 -12.232 1.00 74.44 93 VAL A C 1
ATOM 765 O O . VAL A 1 93 ? 13.881 -4.454 -11.341 1.00 74.44 93 VAL A O 1
ATOM 768 N N . ASP A 1 94 ? 13.960 -6.053 -12.916 1.00 74.56 94 ASP A N 1
ATOM 76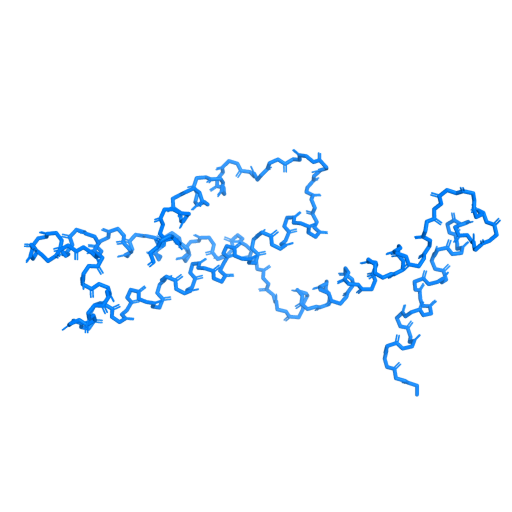9 C CA . ASP A 1 94 ? 12.599 -6.552 -12.669 1.00 74.56 94 ASP A CA 1
ATOM 770 C C . ASP A 1 94 ? 12.452 -7.0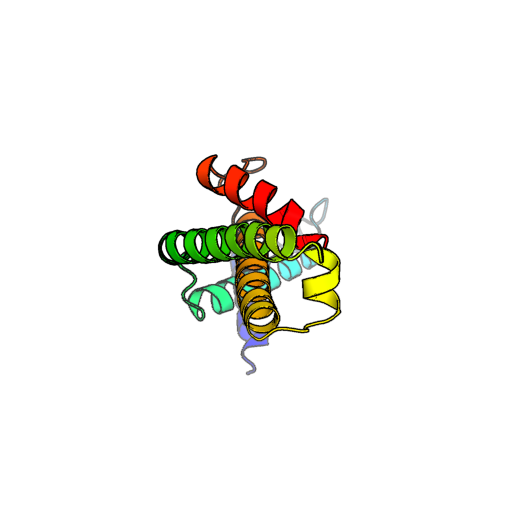75 -11.229 1.00 74.56 94 ASP A C 1
ATOM 772 O O . ASP A 1 94 ? 11.448 -6.821 -10.561 1.00 74.56 94 ASP A O 1
ATOM 776 N N . HIS A 1 95 ? 13.484 -7.743 -10.703 1.00 78.06 95 HIS A N 1
ATOM 777 C CA . HIS A 1 95 ? 13.486 -8.239 -9.324 1.00 78.06 9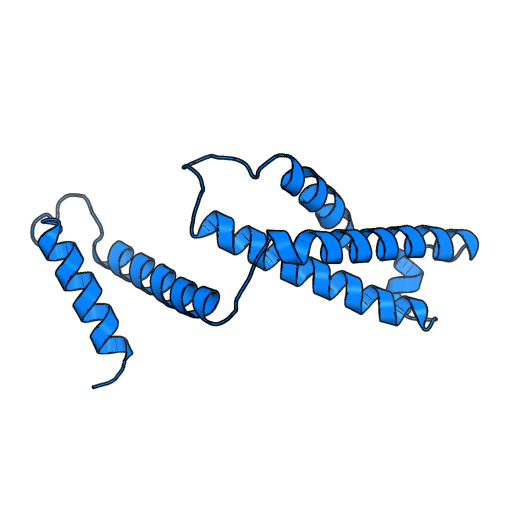5 HIS A CA 1
ATOM 778 C C . HIS A 1 95 ? 13.540 -7.114 -8.280 1.00 78.06 95 HIS A C 1
ATOM 780 O O . HIS A 1 95 ? 12.908 -7.223 -7.225 1.00 78.06 95 HIS A O 1
ATOM 786 N N . GLU A 1 96 ? 14.259 -6.023 -8.551 1.00 80.50 96 GLU A N 1
ATOM 787 C CA . GLU A 1 96 ? 14.286 -4.850 -7.666 1.00 80.50 96 GLU A CA 1
ATOM 788 C C . GLU A 1 96 ? 12.927 -4.137 -7.634 1.00 80.50 96 GLU A C 1
ATOM 790 O O . GLU A 1 96 ? 12.444 -3.739 -6.570 1.00 80.50 96 GLU A O 1
ATOM 795 N N . VAL A 1 97 ? 12.254 -4.061 -8.783 1.00 84.81 97 VAL A N 1
ATOM 796 C CA . VAL A 1 97 ? 10.922 -3.457 -8.931 1.00 84.81 97 VAL A CA 1
ATOM 797 C C . VAL A 1 97 ? 9.869 -4.173 -8.093 1.00 84.81 97 VAL A C 1
ATOM 799 O O . VAL A 1 97 ? 9.051 -3.508 -7.455 1.00 84.81 97 VAL A O 1
ATOM 802 N N . VAL A 1 98 ? 9.926 -5.506 -8.000 1.00 85.88 98 VAL A N 1
ATOM 803 C CA . VAL A 1 98 ? 9.052 -6.288 -7.105 1.00 85.88 98 VAL A CA 1
ATOM 804 C C . VAL A 1 98 ? 9.224 -5.855 -5.648 1.00 85.88 98 VAL A C 1
ATOM 806 O O . VAL A 1 98 ? 8.244 -5.728 -4.913 1.00 85.88 98 VAL A O 1
ATOM 809 N N . GLN A 1 99 ? 10.454 -5.577 -5.206 1.00 85.31 99 GLN A N 1
ATOM 810 C CA . GLN A 1 99 ? 10.687 -5.122 -3.835 1.00 85.31 99 GLN A CA 1
ATOM 811 C C . GLN A 1 99 ? 10.098 -3.733 -3.586 1.00 85.31 99 GLN A C 1
ATOM 813 O O . GLN A 1 99 ? 9.542 -3.488 -2.513 1.00 85.31 99 GLN A O 1
ATOM 818 N N . PHE A 1 100 ? 10.214 -2.820 -4.551 1.00 84.88 100 PHE A N 1
ATOM 819 C CA . PHE A 1 100 ? 9.648 -1.474 -4.442 1.00 84.88 100 PHE A CA 1
ATOM 820 C C . PHE A 1 100 ? 8.121 -1.506 -4.445 1.00 84.88 100 PHE A C 1
ATOM 822 O O . PHE A 1 100 ? 7.504 -0.862 -3.596 1.00 84.88 100 PHE A O 1
ATOM 829 N N . HIS A 1 101 ? 7.525 -2.323 -5.314 1.00 84.62 101 HIS A N 1
ATOM 830 C CA . HIS A 1 101 ? 6.084 -2.571 -5.345 1.00 84.62 101 HIS A CA 1
ATOM 831 C C . HIS A 1 101 ? 5.581 -3.120 -4.006 1.00 84.62 101 HIS A C 1
ATOM 833 O O . HIS A 1 101 ? 4.741 -2.489 -3.371 1.00 84.62 101 HIS A O 1
ATOM 839 N N . ASN A 1 102 ? 6.191 -4.188 -3.484 1.00 85.44 102 ASN A N 1
ATOM 840 C CA . ASN A 1 102 ? 5.814 -4.765 -2.190 1.00 85.44 102 ASN A CA 1
ATOM 841 C C . ASN A 1 102 ? 5.926 -3.758 -1.034 1.00 85.44 102 ASN A C 1
ATOM 843 O O . ASN A 1 102 ? 5.047 -3.683 -0.173 1.00 85.44 102 ASN A O 1
ATOM 847 N N . LYS A 1 103 ? 6.997 -2.952 -1.000 1.00 85.00 103 LYS A N 1
ATOM 848 C CA . LYS A 1 103 ? 7.176 -1.909 0.026 1.00 85.00 103 LYS A CA 1
ATOM 849 C C . LYS A 1 103 ? 6.087 -0.839 -0.049 1.00 85.00 103 LYS A C 1
ATOM 851 O O . LYS A 1 103 ? 5.657 -0.357 1.000 1.00 85.00 103 LYS A O 1
ATOM 856 N N . LEU A 1 104 ? 5.655 -0.472 -1.254 1.00 84.69 104 LEU A N 1
ATOM 857 C CA . LEU A 1 104 ? 4.566 0.476 -1.479 1.00 84.69 104 LEU A CA 1
ATOM 858 C C . LEU A 1 104 ? 3.211 -0.119 -1.085 1.00 84.69 104 LEU A C 1
ATOM 860 O O . LEU A 1 104 ? 2.468 0.541 -0.363 1.00 84.69 104 LEU A O 1
ATOM 864 N N . THR A 1 105 ? 2.922 -1.365 -1.460 1.00 84.44 105 THR A N 1
ATOM 865 C CA . THR A 1 105 ? 1.695 -2.080 -1.075 1.00 84.44 105 THR A CA 1
ATOM 866 C C . THR A 1 105 ? 1.540 -2.129 0.440 1.00 84.44 105 THR A C 1
ATOM 868 O O . THR A 1 105 ? 0.579 -1.587 0.981 1.00 84.44 105 THR A O 1
ATOM 871 N N . VAL A 1 106 ? 2.557 -2.631 1.150 1.00 83.69 106 VAL A N 1
ATOM 872 C CA . VAL A 1 106 ? 2.548 -2.705 2.622 1.00 83.69 106 VAL A CA 1
ATOM 873 C C . VAL A 1 106 ? 2.431 -1.319 3.262 1.00 83.69 106 VAL A C 1
ATOM 875 O O . VAL A 1 106 ? 1.882 -1.172 4.356 1.00 83.69 106 VAL A O 1
ATOM 878 N N . TYR A 1 107 ? 2.981 -0.282 2.626 1.00 83.00 107 TYR A N 1
ATOM 879 C CA . TYR A 1 107 ? 2.836 1.084 3.112 1.00 83.00 107 TYR A CA 1
ATOM 880 C C . TYR A 1 107 ? 1.389 1.571 3.015 1.00 83.00 107 TYR A C 1
ATOM 882 O O . TYR A 1 107 ? 0.854 2.080 4.000 1.00 83.00 107 TYR A O 1
ATOM 890 N N . TRP A 1 108 ? 0.757 1.406 1.853 1.00 79.31 108 TRP A N 1
ATOM 891 C CA . TRP A 1 108 ? -0.608 1.865 1.617 1.00 79.31 108 TRP A CA 1
ATOM 892 C C . TRP A 1 108 ? -1.646 1.061 2.387 1.00 79.31 108 TRP A C 1
ATOM 894 O O . TRP A 1 108 ? -2.562 1.668 2.933 1.00 79.31 108 TRP A O 1
ATOM 904 N N . GLU A 1 109 ? -1.466 -0.252 2.530 1.00 81.94 109 GLU A N 1
ATOM 905 C CA . GLU A 1 109 ? -2.298 -1.084 3.406 1.00 81.94 109 GLU A CA 1
ATOM 906 C C . GLU A 1 109 ? -2.297 -0.539 4.837 1.00 81.94 109 GLU A C 1
ATOM 908 O O . GLU A 1 109 ? -3.355 -0.270 5.403 1.00 81.94 109 GLU A O 1
ATOM 913 N N . LYS A 1 110 ? -1.111 -0.248 5.388 1.00 77.62 110 LYS A N 1
ATOM 914 C CA . LYS A 1 110 ? -0.981 0.338 6.732 1.00 77.62 110 LYS A CA 1
ATOM 915 C C . LYS A 1 110 ? -1.587 1.734 6.834 1.00 77.62 110 LYS A C 1
ATOM 917 O O . LYS A 1 110 ? -2.160 2.071 7.865 1.00 77.62 110 LYS A O 1
ATOM 922 N N . MET A 1 111 ? -1.480 2.545 5.782 1.00 76.62 111 MET A N 1
ATOM 923 C CA . MET A 1 111 ? -2.114 3.868 5.732 1.00 76.62 111 MET A CA 1
ATOM 924 C C . MET A 1 111 ? -3.644 3.776 5.712 1.00 76.62 111 MET A C 1
ATOM 926 O O . MET A 1 111 ? -4.313 4.573 6.372 1.00 76.62 111 MET A O 1
ATOM 930 N N . VAL A 1 112 ? -4.206 2.819 4.968 1.00 76.12 112 VAL A N 1
ATOM 931 C CA . VAL A 1 112 ? -5.652 2.563 4.924 1.00 76.12 112 VAL A CA 1
ATOM 932 C C . VAL A 1 112 ? -6.140 2.039 6.273 1.00 76.12 112 VAL A C 1
ATOM 934 O O . VAL A 1 112 ? -7.136 2.550 6.787 1.00 76.12 112 VAL A O 1
ATOM 937 N N . GLU A 1 113 ? -5.418 1.098 6.886 1.00 75.69 113 GLU A N 1
ATOM 938 C CA . GLU A 1 113 ? -5.705 0.624 8.244 1.00 75.69 113 GLU A CA 1
ATOM 939 C C . GLU A 1 113 ? -5.679 1.773 9.259 1.00 75.69 113 GLU A C 1
ATOM 941 O O . GLU A 1 113 ? -6.606 1.907 10.052 1.00 75.69 113 GLU A O 1
ATOM 946 N N . GLU A 1 114 ? -4.669 2.648 9.235 1.00 71.19 114 GLU A N 1
ATOM 947 C CA . GLU A 1 114 ? -4.591 3.783 10.163 1.00 71.19 114 GLU A CA 1
ATOM 948 C C . GLU A 1 114 ? -5.819 4.699 10.052 1.00 71.19 114 GLU A C 1
ATOM 950 O O . GLU A 1 114 ? -6.397 5.076 11.073 1.00 71.19 114 GLU A O 1
ATOM 955 N N . VAL A 1 115 ? -6.270 5.003 8.830 1.00 69.12 115 VAL A N 1
ATOM 956 C CA . VAL A 1 115 ? -7.454 5.849 8.611 1.00 69.12 115 VAL A CA 1
ATOM 957 C C . VAL A 1 115 ? -8.754 5.171 9.018 1.00 69.12 115 VAL A C 1
ATOM 959 O O . VAL A 1 115 ? -9.611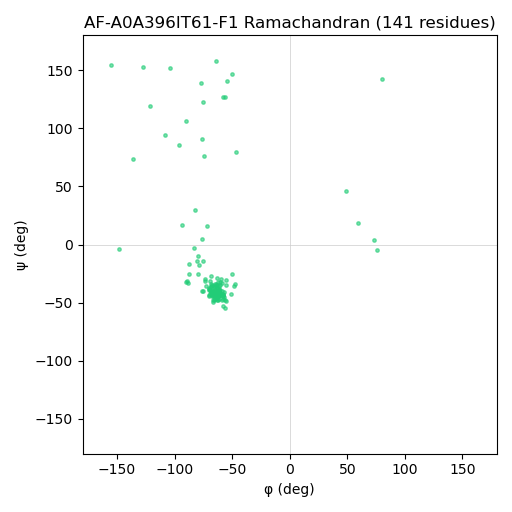 5.834 9.602 1.00 69.12 115 VAL A O 1
ATOM 962 N N . GLN A 1 116 ? -8.913 3.873 8.759 1.00 67.00 116 GLN A N 1
ATOM 963 C CA . GLN A 1 116 ? -10.097 3.134 9.206 1.00 67.00 116 GLN A CA 1
ATOM 964 C C . GLN A 1 116 ? -10.176 3.048 10.736 1.00 67.00 116 GLN A C 1
ATOM 966 O O . GLN A 1 116 ? -11.268 3.074 11.301 1.00 67.00 116 GLN A O 1
ATOM 971 N N . MET A 1 117 ? -9.027 2.962 11.411 1.00 66.62 117 MET A N 1
ATOM 972 C CA . MET A 1 117 ? -8.949 2.740 12.857 1.00 66.62 117 MET A CA 1
ATOM 973 C C . MET A 1 117 ? -8.964 4.040 13.668 1.00 66.62 117 MET A C 1
ATOM 975 O O . MET A 1 117 ? -9.459 4.059 14.795 1.00 66.62 117 MET A O 1
ATOM 979 N N . LYS A 1 118 ? -8.422 5.131 13.116 1.00 63.47 118 LYS A N 1
ATOM 980 C CA . LYS A 1 118 ? -8.416 6.471 13.719 1.00 63.47 118 LYS A CA 1
ATOM 981 C C . LYS A 1 118 ? -8.766 7.525 12.668 1.00 63.47 118 LYS A C 1
ATOM 983 O O . LYS A 1 118 ? -7.888 8.284 12.242 1.00 63.47 118 LYS A O 1
ATOM 988 N N . PRO A 1 119 ? -10.039 7.608 12.252 1.00 57.78 119 PRO A N 1
ATOM 989 C CA . PRO A 1 119 ? -10.458 8.654 11.333 1.00 57.78 119 PRO A CA 1
ATOM 990 C C . PRO A 1 119 ? -10.153 10.025 11.955 1.00 57.78 119 PRO A C 1
ATOM 992 O O . PRO A 1 119 ? -10.547 10.296 13.088 1.00 57.78 119 PRO A O 1
ATOM 995 N N . GLN A 1 120 ? -9.436 10.899 11.232 1.00 58.06 120 GLN A N 1
ATOM 996 C CA . GLN A 1 120 ? -9.122 12.258 11.717 1.00 58.06 120 GLN A CA 1
ATOM 997 C C . GLN A 1 120 ? -10.396 13.029 12.101 1.00 58.06 120 GLN A C 1
ATOM 999 O O . GLN A 1 120 ? -10.373 13.806 13.051 1.00 58.06 120 GLN A O 1
ATOM 1004 N N . LYS A 1 121 ? -11.485 12.782 11.363 1.00 57.25 121 LYS A N 1
ATOM 1005 C CA . LYS A 1 121 ? -12.897 13.077 11.644 1.00 57.25 121 LYS A CA 1
ATOM 1006 C C . LYS A 1 121 ? -13.738 12.084 10.830 1.00 57.25 121 LYS A C 1
ATOM 1008 O O . LYS A 1 121 ? -13.272 11.602 9.797 1.00 57.25 121 LYS A O 1
ATOM 1013 N N . GLU A 1 122 ? -14.959 11.785 11.264 1.00 51.00 122 GLU A N 1
ATOM 1014 C CA . GLU A 1 122 ? -15.899 10.983 10.470 1.00 51.00 122 GLU A CA 1
ATOM 1015 C C . GLU A 1 122 ? -16.112 11.639 9.091 1.00 51.00 122 GLU A C 1
ATOM 1017 O O . GLU A 1 122 ? -16.346 12.844 9.003 1.00 51.00 122 GLU A O 1
ATOM 1022 N N . GLY A 1 123 ? -15.917 10.878 8.009 1.00 54.03 123 GLY A N 1
ATOM 1023 C CA . GLY A 1 123 ? -15.997 11.388 6.633 1.00 54.03 123 GLY A CA 1
ATOM 1024 C C . GLY A 1 123 ? -14.832 12.281 6.172 1.00 54.03 123 GLY A C 1
ATOM 1025 O O . GLY A 1 123 ? -14.869 12.787 5.051 1.00 54.03 123 GLY A O 1
ATOM 1026 N N . ALA A 1 124 ? -13.788 12.488 6.983 1.00 56.19 124 ALA A N 1
ATOM 1027 C CA . ALA A 1 124 ? -12.631 13.269 6.552 1.00 56.19 124 ALA A CA 1
ATOM 1028 C C . ALA A 1 124 ? -11.747 12.480 5.582 1.00 56.19 124 ALA A C 1
ATOM 1030 O O . ALA A 1 124 ? -11.226 11.413 5.909 1.00 56.19 124 ALA A O 1
ATOM 1031 N N . ALA A 1 125 ? -11.538 13.053 4.398 1.00 57.19 125 ALA A N 1
ATOM 1032 C CA . ALA A 1 125 ? -10.575 12.547 3.435 1.00 57.19 125 ALA A CA 1
ATOM 1033 C C . ALA A 1 125 ? -9.139 12.632 3.982 1.00 57.19 125 ALA A C 1
ATOM 1035 O O . ALA A 1 125 ? -8.817 13.455 4.846 1.00 57.19 125 ALA A O 1
ATOM 1036 N N . PHE A 1 126 ? -8.247 11.808 3.427 1.00 61.12 126 PHE A N 1
ATOM 1037 C CA . PHE A 1 126 ? -6.808 11.959 3.624 1.00 61.12 126 PHE A CA 1
ATOM 1038 C C . PHE A 1 126 ? -6.372 13.407 3.349 1.00 61.12 126 PHE A C 1
ATOM 1040 O O . PHE A 1 126 ? -6.888 14.066 2.445 1.00 61.12 126 PHE A O 1
ATOM 1047 N N . ARG A 1 127 ? -5.353 13.900 4.071 1.00 62.94 127 ARG A N 1
ATOM 1048 C CA . ARG A 1 127 ? -4.720 15.176 3.691 1.00 62.94 127 ARG A CA 1
ATOM 1049 C C . ARG A 1 127 ? -4.269 15.090 2.231 1.00 62.94 127 ARG A C 1
ATOM 1051 O O . ARG A 1 127 ? -3.712 14.070 1.833 1.00 62.94 127 ARG A O 1
ATOM 1058 N N . THR A 1 128 ? -4.421 16.170 1.467 1.00 57.78 128 THR A N 1
ATOM 1059 C CA . THR A 1 128 ? -4.179 16.224 0.011 1.00 57.78 128 THR A CA 1
ATOM 1060 C C . THR A 1 128 ? -2.846 15.605 -0.425 1.00 57.78 128 THR A C 1
ATOM 1062 O O . THR A 1 128 ? -2.775 14.926 -1.442 1.00 57.78 128 THR A O 1
ATOM 1065 N N . ARG A 1 129 ? -1.793 15.757 0.391 1.00 59.94 129 ARG A N 1
ATOM 1066 C CA . ARG A 1 129 ? -0.460 15.171 0.161 1.00 59.94 129 ARG A CA 1
ATOM 1067 C C . ARG A 1 129 ? -0.453 13.636 0.068 1.00 59.94 129 ARG A C 1
ATOM 1069 O O . ARG A 1 129 ? 0.406 13.086 -0.611 1.00 59.94 129 ARG A O 1
ATOM 1076 N N . TRP A 1 130 ? -1.372 12.962 0.752 1.00 64.44 130 TRP A N 1
ATOM 1077 C CA . TRP A 1 130 ? -1.514 11.505 0.749 1.00 64.44 130 TRP A CA 1
ATOM 1078 C C . TRP A 1 130 ? -2.449 11.016 -0.355 1.00 64.44 130 TRP A C 1
ATOM 1080 O O . TRP A 1 130 ? -2.205 9.953 -0.909 1.00 64.44 130 TRP A O 1
ATOM 1090 N N . LEU A 1 131 ? -3.466 11.808 -0.717 1.00 66.12 131 LEU A N 1
ATOM 1091 C CA . LEU A 1 131 ? -4.390 11.472 -1.806 1.00 66.12 131 LEU A CA 1
ATOM 1092 C C . LEU A 1 131 ? -3.649 11.283 -3.133 1.00 66.12 131 LEU A C 1
ATOM 1094 O O . LEU A 1 131 ? -3.830 10.253 -3.769 1.00 66.12 131 LEU A O 1
ATOM 1098 N N . TYR A 1 132 ? -2.750 12.211 -3.486 1.00 63.56 132 TYR A N 1
ATOM 1099 C CA . TYR A 1 132 ? -1.945 12.102 -4.710 1.00 63.56 132 TYR A CA 1
ATOM 1100 C C . TYR A 1 132 ? -1.065 10.848 -4.738 1.00 63.56 132 TYR A C 1
ATOM 1102 O O . TYR A 1 132 ? -0.993 10.166 -5.753 1.00 63.56 132 TYR A O 1
ATOM 1110 N N . GLY A 1 133 ? -0.418 10.511 -3.618 1.00 64.25 133 GLY A N 1
ATOM 1111 C CA . GLY A 1 133 ? 0.382 9.288 -3.547 1.00 64.25 133 GLY A CA 1
ATOM 1112 C C . GLY A 1 133 ? -0.474 8.026 -3.695 1.00 64.25 133 GLY A C 1
ATOM 1113 O O . GLY A 1 133 ? -0.060 7.078 -4.362 1.00 64.25 133 GLY A O 1
ATOM 1114 N N . GLY A 1 134 ? -1.669 8.025 -3.098 1.00 64.44 134 GLY A N 1
ATOM 1115 C CA . GLY A 1 134 ? -2.576 6.881 -3.107 1.00 64.44 134 GLY A CA 1
ATOM 1116 C C . GLY A 1 134 ? -3.156 6.618 -4.492 1.00 64.44 134 GLY A C 1
ATOM 1117 O O . GLY A 1 134 ? -3.167 5.475 -4.935 1.00 64.44 134 GLY A O 1
ATOM 1118 N N . THR A 1 135 ? -3.560 7.666 -5.215 1.00 65.25 135 THR A N 1
ATOM 1119 C CA . THR A 1 135 ? -4.072 7.542 -6.589 1.00 65.25 135 THR A CA 1
ATOM 1120 C C . THR A 1 135 ? -3.003 7.046 -7.551 1.00 65.25 135 THR A C 1
ATOM 1122 O O . THR A 1 135 ? -3.260 6.115 -8.305 1.00 65.25 135 THR A O 1
ATOM 1125 N N . THR A 1 136 ? -1.784 7.590 -7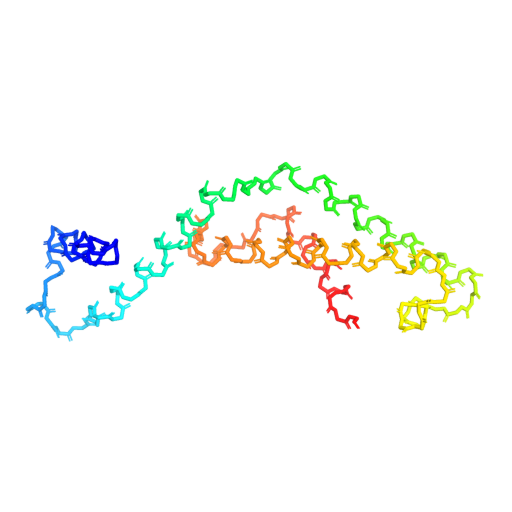.473 1.00 61.19 136 THR A N 1
ATOM 1126 C CA . THR A 1 136 ? -0.672 7.136 -8.318 1.00 61.19 136 THR A CA 1
ATOM 1127 C C . THR A 1 136 ? -0.305 5.691 -8.007 1.00 61.19 136 THR A C 1
ATOM 1129 O O . THR A 1 136 ? -0.087 4.906 -8.918 1.00 61.19 136 THR A O 1
ATOM 1132 N N . THR A 1 137 ? -0.295 5.290 -6.733 1.00 59.97 137 THR A N 1
ATOM 1133 C CA . THR A 1 137 ? 0.018 3.900 -6.361 1.00 59.97 137 THR A CA 1
ATOM 1134 C C . THR A 1 137 ? -1.114 2.925 -6.689 1.00 59.97 137 THR A C 1
ATOM 1136 O O . THR A 1 137 ? -0.837 1.781 -7.030 1.00 59.97 137 THR A O 1
ATOM 1139 N N . GLY A 1 138 ? -2.375 3.365 -6.668 1.00 60.91 138 GLY A N 1
ATOM 1140 C CA . GLY A 1 138 ? -3.519 2.573 -7.128 1.00 60.91 138 GLY A CA 1
ATOM 1141 C C . GLY A 1 138 ? -3.403 2.147 -8.597 1.00 60.91 138 GLY A C 1
ATOM 1142 O O . GLY A 1 138 ? -3.794 1.039 -8.946 1.00 60.91 138 GLY A O 1
ATOM 1143 N N . GLU A 1 139 ? -2.787 2.969 -9.448 1.00 63.19 139 GLU A N 1
ATOM 1144 C CA . GLU A 1 139 ? -2.461 2.584 -10.830 1.00 63.19 139 GLU A CA 1
ATOM 1145 C C . GLU A 1 139 ? -1.375 1.493 -10.905 1.00 63.19 139 GLU A C 1
ATOM 1147 O O . GLU A 1 139 ? -1.353 0.715 -11.854 1.00 63.19 139 GLU A O 1
ATOM 1152 N N . TRP A 1 140 ? -0.487 1.407 -9.909 1.00 57.38 140 TRP A N 1
ATOM 1153 C CA . TRP A 1 140 ? 0.571 0.389 -9.812 1.00 57.38 140 TRP A CA 1
ATOM 1154 C C . TRP A 1 140 ? 0.124 -0.906 -9.116 1.00 57.38 140 TRP A C 1
ATOM 1156 O O . TRP A 1 140 ? 0.701 -1.961 -9.363 1.00 57.38 140 TRP A O 1
ATOM 1166 N N . LEU A 1 141 ? -0.885 -0.835 -8.245 1.00 52.62 141 LEU A N 1
ATOM 1167 C CA . LEU A 1 141 ? -1.453 -1.971 -7.504 1.00 52.62 141 LEU A CA 1
ATOM 1168 C C . LEU A 1 141 ? -2.347 -2.882 -8.359 1.00 52.62 141 LEU A C 1
ATOM 1170 O O . LEU A 1 141 ? -2.655 -3.986 -7.931 1.00 52.62 141 LEU A O 1
ATOM 1174 N N . ASN A 1 142 ? -2.750 -2.431 -9.550 1.00 51.62 142 ASN A N 1
ATOM 1175 C CA . ASN A 1 142 ? -3.547 -3.210 -10.506 1.00 51.62 142 ASN A CA 1
ATOM 1176 C C . ASN A 1 142 ? -2.690 -3.967 -11.546 1.00 51.62 142 ASN A C 1
ATOM 1178 O O . ASN A 1 142 ? -3.211 -4.366 -12.589 1.00 51.62 142 ASN A O 1
ATOM 1182 N N . LEU A 1 143 ? -1.388 -4.124 -11.284 1.00 47.91 143 LEU A N 1
ATOM 1183 C CA . LEU A 1 143 ? -0.464 -4.982 -12.038 1.00 47.91 143 LEU A CA 1
ATOM 1184 C C . LEU A 1 143 ? -0.355 -6.350 -11.376 1.00 47.91 143 LEU A C 1
ATOM 1186 O O . LEU A 1 143 ? -0.341 -7.344 -12.137 1.00 47.91 143 LEU A O 1
#

InterPro domains:
  IPR041266 EDS1, EP domain [PF18117] (66-136)
  IPR044603 Senescence-associated carboxylesterase 101-like [PTHR46898] (3-136)

Organism: Medicago truncatula (NCBI:txid3880)

Secondary structure (DSSP, 8-state):
--HHHHHHHHHHHHHHHTT--TT-TTS--HHHHHHHHHHHHHHHHHHHHTT--HHHHHHHHHHHHHHHHHHHHHHHHTTS-HHHHHHHT-SHHHHHHHHHHHHHHHHHHHHHHHHHHS-SSTTPPPPHHHHHHHHHHHHHHT-

Solvent-accessible surface area (backbone atoms only — not comparable to full-atom values): 8408 Å² total; per-residue (Å²): 136,60,74,71,60,57,53,55,52,50,53,56,48,54,34,44,76,72,64,62,39,85,85,70,62,83,84,65,66,59,69,61,52,52,52,52,49,51,54,52,48,56,48,48,54,50,47,68,72,50,80,74,52,68,80,73,46,47,60,57,48,51,52,37,51,52,51,51,54,48,46,44,52,53,26,48,75,69,72,62,35,47,67,55,39,56,73,64,50,82,44,77,65,35,59,52,48,52,55,37,51,52,55,47,51,59,48,50,53,52,52,52,50,48,45,75,76,56,52,94,39,90,92,56,72,71,61,70,81,52,46,57,56,50,57,60,45,53,68,62,73,77,112

Foldseek 3Di:
DDPVVVLLVVVQVVCVVVVNDVVVPDDDDVVVVSVLVVVLVVVVVVCVVVVDDLVVCVVVLVVLLVLLVVLQVVCVVVVCGNVNCLVVVPDPSSVVNVVSLVVNVVSVVVVVVCCVSDPVDVVDDDDPSVVVSNVSSVVVVVD

pLDDT: mean 72.69, std 11.07, range [43.12, 89.69]

Sequence (143 aa):
MTNKDSLATGIILQLRELGLTPHMQKNIDINNLETKLKKLEEIFIHQKKISFYPSKKLNDVKVHMAQLEWFKMATKNQQIGYYDSYKNMNTPVDHEVVQFHNKLTVYWEKMVEEVQMKPQKEGAAFRTRWLYGGTTTGEWLNL

Nearest PDB structures (foldseek):
  8zf0-assembly1_B  TM=7.294E-01  e=2.316E-02  Oryza sativa Japonica Group
  7o3w-assembly1_A  TM=2.392E-01  e=4.954E+00  Synechocystis sp. PCC 6803 substr. Kazusa